Protein AF-A0A537LCT3-F1 (afdb_monomer_lite)

Foldseek 3Di:
DDDPPDDDQADDAWCLVLLCVVVVHDLVRVQVLVVHHSVVVVCCNGRVDPDDPSNLCSSCVVSVHHSVCRGHNRPPPPVCVVVVVCVVVVPPPD

Structure (mmCIF, N/CA/C/O backbone):
data_AF-A0A537LCT3-F1
#
_entry.id   AF-A0A537LCT3-F1
#
loop_
_atom_site.group_PDB
_atom_site.id
_atom_site.type_symbol
_atom_site.label_atom_id
_atom_site.label_alt_id
_atom_site.label_comp_id
_atom_site.label_asym_id
_atom_site.label_entity_id
_atom_site.label_seq_id
_atom_site.pdbx_PDB_ins_code
_atom_site.Cartn_x
_atom_site.Cartn_y
_atom_site.Cartn_z
_atom_site.occupancy
_atom_site.B_iso_or_equiv
_atom_site.auth_seq_id
_atom_site.auth_comp_id
_atom_site.auth_asym_id
_atom_site.auth_atom_id
_atom_site.pdbx_PDB_model_num
ATOM 1 N N . MET A 1 1 ? 19.972 22.081 15.385 1.00 51.69 1 MET A N 1
ATOM 2 C CA . MET A 1 1 ? 18.676 21.468 15.007 1.00 51.69 1 MET A CA 1
ATOM 3 C C . MET A 1 1 ? 18.808 20.883 13.608 1.00 51.69 1 MET A C 1
ATOM 5 O O . MET A 1 1 ? 19.120 21.632 12.693 1.00 51.69 1 MET A O 1
ATOM 9 N N . SER A 1 2 ? 18.648 19.567 13.433 1.00 63.09 2 SER A N 1
ATOM 10 C CA . SER A 1 2 ? 18.773 18.938 12.109 1.00 63.09 2 SER A CA 1
ATOM 11 C C . SER A 1 2 ? 17.513 19.204 11.277 1.00 63.09 2 SER A C 1
ATOM 13 O O . SER A 1 2 ? 16.394 18.958 11.733 1.00 63.09 2 SER A O 1
ATOM 15 N N . LYS A 1 3 ? 17.678 19.760 10.073 1.00 65.94 3 LYS A N 1
ATOM 16 C CA . LYS A 1 3 ? 16.574 20.083 9.161 1.00 65.94 3 LYS A CA 1
ATOM 17 C C . LYS A 1 3 ? 15.994 18.771 8.634 1.00 65.94 3 LYS A C 1
ATOM 19 O O . LYS A 1 3 ? 16.628 18.099 7.829 1.00 65.94 3 LYS A O 1
ATOM 24 N N . ARG A 1 4 ? 14.789 18.398 9.082 1.00 70.06 4 ARG A N 1
ATOM 25 C CA . ARG A 1 4 ? 14.046 17.254 8.524 1.00 70.06 4 ARG A CA 1
ATOM 26 C C . ARG A 1 4 ? 13.914 17.460 7.012 1.00 70.06 4 ARG A C 1
ATOM 28 O O . ARG A 1 4 ? 13.199 18.366 6.579 1.00 70.06 4 ARG A O 1
ATOM 35 N N . ILE A 1 5 ? 14.599 16.636 6.220 1.00 69.81 5 ILE A N 1
ATOM 36 C CA . ILE A 1 5 ? 14.390 16.583 4.773 1.00 69.81 5 ILE A CA 1
ATOM 37 C C . ILE A 1 5 ? 12.966 16.064 4.580 1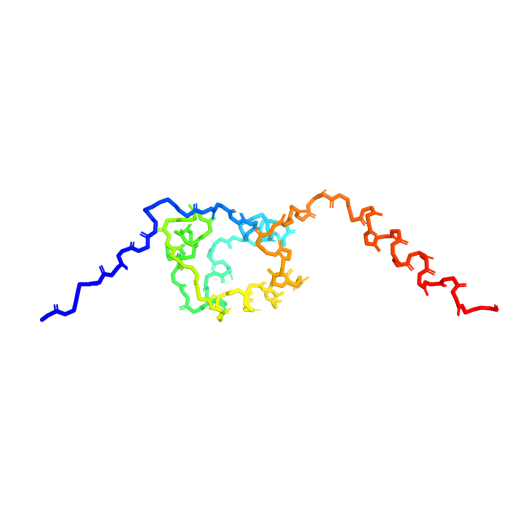.00 69.81 5 ILE A C 1
ATOM 39 O O . ILE A 1 5 ? 12.663 14.907 4.868 1.00 69.81 5 ILE A O 1
ATOM 43 N N . ARG A 1 6 ? 12.052 16.955 4.185 1.00 63.53 6 ARG A N 1
ATOM 44 C CA . ARG A 1 6 ? 10.687 16.559 3.845 1.00 63.53 6 ARG A CA 1
ATOM 45 C C . ARG A 1 6 ? 10.773 15.782 2.537 1.00 63.53 6 ARG A C 1
ATOM 47 O O . ARG A 1 6 ? 11.247 16.323 1.542 1.00 63.53 6 ARG A O 1
ATOM 54 N N . GLY A 1 7 ? 10.338 14.523 2.555 1.00 65.19 7 GLY A N 1
ATOM 55 C CA . GLY A 1 7 ? 10.160 13.751 1.330 1.00 65.19 7 GLY A CA 1
ATOM 56 C C . GLY A 1 7 ? 9.201 14.460 0.360 1.00 65.19 7 GLY A C 1
ATOM 57 O O . GLY A 1 7 ? 8.495 15.392 0.764 1.00 65.19 7 GLY A O 1
ATOM 58 N N . PRO A 1 8 ? 9.164 14.041 -0.914 1.00 67.44 8 PRO A N 1
ATOM 59 C CA . PRO A 1 8 ? 8.298 14.649 -1.918 1.00 67.44 8 PRO A CA 1
ATOM 60 C C . PRO A 1 8 ? 6.842 14.725 -1.434 1.00 67.44 8 PRO A C 1
ATOM 62 O O . PRO A 1 8 ? 6.300 13.762 -0.888 1.00 67.44 8 PRO A O 1
ATOM 65 N N . GLN A 1 9 ? 6.218 15.893 -1.627 1.00 67.38 9 GLN A N 1
ATOM 66 C CA . GLN A 1 9 ? 4.823 16.148 -1.233 1.00 67.38 9 GLN A CA 1
ATOM 67 C C . GLN A 1 9 ? 3.847 15.240 -1.996 1.00 67.38 9 GLN A C 1
ATOM 69 O O . GLN A 1 9 ? 2.848 14.794 -1.437 1.00 67.38 9 GLN A O 1
ATOM 74 N N . ALA A 1 10 ? 4.173 14.922 -3.254 1.00 77.19 10 ALA A N 1
ATOM 75 C CA . ALA A 1 10 ? 3.436 13.988 -4.093 1.00 77.19 10 ALA A CA 1
ATOM 76 C C . ALA A 1 10 ? 4.180 12.646 -4.167 1.00 77.19 10 ALA A C 1
ATOM 78 O O . ALA A 1 10 ? 5.294 12.569 -4.689 1.00 77.19 10 ALA A O 1
ATOM 79 N N . ARG A 1 11 ? 3.565 11.583 -3.643 1.00 87.50 11 ARG A N 1
ATOM 80 C CA . ARG A 1 11 ? 4.068 10.209 -3.781 1.00 87.50 11 ARG A CA 1
ATOM 81 C C . ARG A 1 11 ? 3.503 9.588 -5.052 1.00 87.50 11 ARG A C 1
ATOM 83 O O . ARG A 1 11 ? 2.375 9.886 -5.441 1.00 87.50 11 ARG A O 1
ATOM 90 N N . ARG A 1 12 ? 4.276 8.705 -5.687 1.00 90.38 12 ARG A N 1
ATOM 91 C CA . ARG A 1 12 ? 3.765 7.901 -6.802 1.00 90.38 12 ARG A CA 1
ATOM 92 C C . ARG A 1 12 ? 2.651 6.989 -6.295 1.00 90.38 12 ARG A C 1
ATOM 94 O O . ARG A 1 12 ? 2.751 6.431 -5.203 1.00 90.38 12 ARG A O 1
ATOM 101 N N . ARG A 1 13 ? 1.594 6.862 -7.093 1.00 92.44 13 ARG A N 1
ATOM 102 C CA . ARG A 1 13 ? 0.523 5.898 -6.844 1.00 92.44 13 ARG A CA 1
ATOM 103 C C . ARG A 1 13 ? 1.073 4.477 -6.992 1.00 92.44 13 ARG A C 1
ATOM 105 O O . ARG A 1 13 ? 1.894 4.233 -7.871 1.00 92.44 13 ARG A O 1
ATOM 112 N N . THR A 1 14 ? 0.612 3.585 -6.123 1.00 96.06 14 THR A N 1
ATOM 113 C CA . THR A 1 14 ? 0.868 2.138 -6.163 1.00 96.06 14 THR A CA 1
ATOM 114 C C . THR A 1 14 ? -0.403 1.399 -6.592 1.00 96.06 14 THR A C 1
ATOM 116 O O . THR A 1 14 ? -1.424 2.038 -6.856 1.00 96.06 14 THR A O 1
ATOM 119 N N . PHE A 1 15 ? -0.355 0.066 -6.627 1.00 97.56 15 PHE A N 1
ATOM 120 C CA . PHE A 1 15 ? -1.495 -0.797 -6.953 1.00 97.56 15 PHE A CA 1
ATOM 121 C C . PHE A 1 15 ? -2.148 -1.444 -5.720 1.00 97.56 15 PHE A C 1
ATOM 123 O O . PHE A 1 15 ? -2.962 -2.358 -5.837 1.00 97.56 15 PHE A O 1
ATOM 130 N N . MET A 1 16 ? -1.804 -0.987 -4.512 1.00 97.88 16 MET A N 1
ATOM 131 C CA . MET A 1 16 ? -2.277 -1.584 -3.255 1.00 97.88 16 MET A CA 1
ATOM 132 C C . MET A 1 16 ? -3.813 -1.621 -3.156 1.00 97.88 16 MET A C 1
ATOM 134 O O . MET A 1 16 ? -4.389 -2.626 -2.742 1.00 97.88 16 MET A O 1
ATOM 138 N N . LYS A 1 17 ? -4.482 -0.551 -3.601 1.00 98.38 17 LYS A N 1
ATOM 139 C CA . LYS A 1 17 ? -5.948 -0.450 -3.627 1.00 98.38 17 LYS A CA 1
ATOM 140 C C . LYS A 1 17 ? -6.570 -1.431 -4.613 1.00 98.38 17 LYS A C 1
ATOM 142 O O . LYS A 1 17 ? -7.624 -2.009 -4.353 1.00 98.38 17 LYS A O 1
ATOM 147 N N . GLU A 1 18 ? -5.950 -1.567 -5.774 1.00 98.31 18 GLU A N 1
ATOM 148 C CA . GLU A 1 18 ? -6.371 -2.436 -6.859 1.00 98.31 18 GLU A CA 1
ATOM 149 C C . GLU A 1 18 ? -6.269 -3.891 -6.418 1.00 98.31 18 GLU A C 1
ATOM 151 O O . GLU A 1 18 ? -7.231 -4.632 -6.598 1.00 98.31 18 GLU A O 1
ATOM 156 N N . TRP A 1 19 ? -5.174 -4.272 -5.755 1.00 98.06 19 TRP A N 1
ATOM 157 C CA . TRP A 1 19 ? -4.997 -5.605 -5.177 1.00 98.06 19 TRP A CA 1
ATOM 158 C C . TRP A 1 19 ? -6.036 -5.923 -4.102 1.00 98.06 19 TRP A C 1
ATOM 160 O O . TRP A 1 19 ? -6.653 -6.988 -4.154 1.00 98.06 19 TRP A O 1
ATOM 170 N N . ARG A 1 20 ? -6.326 -4.984 -3.190 1.00 98.44 20 ARG A N 1
ATOM 171 C CA . ARG A 1 20 ? -7.406 -5.158 -2.205 1.00 98.44 20 ARG A CA 1
ATOM 172 C C . ARG A 1 20 ? -8.754 -5.422 -2.873 1.00 98.44 20 ARG A C 1
ATOM 174 O O . ARG A 1 20 ? -9.463 -6.362 -2.518 1.00 98.44 20 ARG A O 1
ATOM 181 N N . LYS A 1 21 ? -9.102 -4.599 -3.865 1.00 98.25 21 LYS A N 1
ATOM 182 C CA . LYS A 1 21 ? -10.356 -4.731 -4.618 1.00 98.25 21 LYS A CA 1
ATOM 183 C C . LYS A 1 21 ? -10.413 -6.018 -5.432 1.00 98.25 21 LYS A C 1
ATOM 185 O O . LYS A 1 21 ? -11.466 -6.638 -5.493 1.00 98.25 21 LYS A O 1
ATOM 190 N N . HIS A 1 22 ? -9.300 -6.429 -6.031 1.00 97.12 22 HIS A N 1
ATOM 191 C CA . HIS A 1 22 ? -9.196 -7.691 -6.756 1.00 97.12 22 HIS A CA 1
ATOM 192 C C . HIS A 1 22 ? -9.434 -8.896 -5.836 1.00 97.12 22 HIS A C 1
ATOM 194 O O . HIS A 1 22 ? -10.023 -9.887 -6.253 1.00 97.12 22 HIS A O 1
ATOM 200 N N . ARG A 1 23 ? -9.059 -8.785 -4.556 1.00 96.12 23 ARG A N 1
ATOM 201 C CA . ARG A 1 23 ? -9.402 -9.764 -3.515 1.00 96.12 23 ARG A CA 1
ATOM 202 C C . ARG A 1 23 ? -10.825 -9.655 -2.971 1.00 96.12 23 ARG A C 1
ATOM 204 O O . ARG A 1 23 ? -11.173 -10.426 -2.085 1.00 96.12 23 ARG A O 1
ATOM 211 N N . GLY A 1 24 ? -11.633 -8.730 -3.484 1.00 97.31 24 GLY A N 1
ATOM 212 C CA . GLY A 1 24 ? -13.011 -8.526 -3.044 1.00 97.31 24 GLY A CA 1
ATOM 213 C C . GLY A 1 24 ? -13.136 -7.925 -1.644 1.00 97.31 24 GLY A C 1
ATOM 214 O O . GLY A 1 24 ? -14.201 -8.034 -1.056 1.00 97.31 24 GLY A O 1
ATOM 215 N N . MET A 1 25 ? -12.076 -7.306 -1.109 1.00 98.25 25 MET A N 1
ATOM 216 C CA . MET A 1 25 ? -12.052 -6.827 0.276 1.00 98.25 25 MET A CA 1
ATOM 217 C C . MET A 1 25 ? -12.478 -5.358 0.383 1.00 98.25 25 MET A C 1
ATOM 219 O O . MET A 1 25 ? -11.991 -4.489 -0.359 1.00 98.25 25 MET A O 1
ATOM 223 N N . THR A 1 26 ? -13.327 -5.043 1.357 1.00 98.62 26 THR A N 1
ATOM 224 C CA . THR A 1 26 ? -13.616 -3.661 1.767 1.00 98.62 26 THR A CA 1
ATOM 225 C C . THR A 1 26 ? -12.451 -3.074 2.580 1.00 98.62 26 THR A C 1
ATOM 227 O O . THR A 1 26 ? -11.473 -3.759 2.888 1.00 98.62 26 THR A O 1
ATOM 230 N N . LEU A 1 27 ? -12.496 -1.771 2.885 1.00 98.56 27 LEU A N 1
ATOM 231 C CA . LEU A 1 27 ? -11.514 -1.175 3.802 1.00 98.56 27 LEU A CA 1
ATOM 232 C C . LEU A 1 27 ? -11.716 -1.688 5.232 1.00 98.56 27 LEU A C 1
ATOM 234 O O . LEU A 1 27 ? -10.724 -2.009 5.878 1.00 98.56 27 LEU A O 1
ATOM 238 N N . GLU A 1 28 ? -12.968 -1.818 5.676 1.00 98.50 28 GLU A N 1
ATOM 239 C CA . GLU A 1 28 ? -13.358 -2.375 6.979 1.00 98.50 28 GLU A CA 1
ATOM 240 C C . GLU A 1 28 ? -12.785 -3.783 7.202 1.00 98.50 28 GLU A C 1
ATOM 242 O O . GLU A 1 28 ? -12.259 -4.083 8.268 1.00 98.50 28 GLU A O 1
ATOM 247 N N . GLU A 1 29 ? -12.791 -4.633 6.172 1.00 98.44 29 GLU A N 1
ATOM 248 C CA . GLU A 1 29 ? -12.252 -5.997 6.254 1.00 98.44 29 GLU A CA 1
ATOM 249 C C . GLU A 1 29 ? -10.719 -6.056 6.198 1.00 98.44 29 GLU A C 1
ATOM 251 O O . GLU A 1 29 ? -10.097 -6.965 6.761 1.00 98.44 29 GLU A O 1
ATOM 256 N N . ALA A 1 30 ? -10.095 -5.132 5.462 1.00 98.38 30 ALA A N 1
ATOM 257 C CA . ALA A 1 30 ? -8.655 -5.140 5.234 1.00 98.38 30 ALA A CA 1
ATOM 258 C C . ALA A 1 30 ? -7.887 -4.434 6.356 1.00 98.38 30 ALA A C 1
ATOM 260 O O . ALA A 1 30 ? -6.869 -4.951 6.808 1.00 98.38 30 ALA A O 1
ATOM 261 N N . ALA A 1 31 ? -8.358 -3.277 6.824 1.00 98.56 31 ALA A N 1
ATOM 262 C CA . ALA A 1 31 ? -7.621 -2.421 7.752 1.00 98.56 31 ALA A CA 1
ATOM 263 C C . ALA A 1 31 ? -7.226 -3.108 9.078 1.00 98.56 31 ALA A C 1
ATOM 265 O O . ALA A 1 31 ? -6.062 -2.966 9.467 1.00 98.56 31 ALA A O 1
ATOM 266 N N . PRO A 1 32 ? -8.080 -3.938 9.717 1.00 98.38 32 PRO A N 1
ATOM 267 C CA . PRO A 1 32 ? -7.695 -4.687 10.914 1.00 98.38 32 PRO A CA 1
ATOM 268 C C . PRO A 1 32 ? -6.528 -5.649 10.675 1.00 98.38 32 PRO A C 1
ATOM 270 O O . PRO A 1 32 ? -5.706 -5.844 11.563 1.00 98.38 32 PRO A O 1
ATOM 273 N N . ARG A 1 33 ? -6.402 -6.207 9.463 1.00 98.06 33 ARG A N 1
ATOM 274 C CA . ARG A 1 33 ? -5.288 -7.098 9.098 1.00 98.06 33 ARG A CA 1
ATOM 275 C C . ARG A 1 33 ? -3.959 -6.355 8.970 1.00 98.06 33 ARG A C 1
ATOM 277 O O . ARG A 1 33 ? -2.921 -6.994 9.043 1.00 98.06 33 ARG A O 1
ATOM 284 N N . PHE A 1 34 ? -4.006 -5.037 8.770 1.00 97.94 34 PHE A N 1
ATOM 285 C CA . PHE A 1 34 ? -2.845 -4.145 8.785 1.00 97.94 34 PHE A CA 1
ATOM 286 C C . PHE A 1 34 ? -2.585 -3.513 10.157 1.00 97.94 34 PHE A C 1
ATOM 288 O O . PHE A 1 34 ? -1.662 -2.712 10.265 1.00 97.94 34 PHE A O 1
ATOM 295 N N . GLU A 1 35 ? -3.406 -3.808 11.173 1.00 97.31 35 GLU A N 1
ATOM 296 C CA . GLU A 1 35 ? -3.390 -3.115 12.471 1.00 97.31 35 GLU A CA 1
ATOM 297 C C . GLU A 1 35 ? -3.579 -1.590 12.328 1.00 97.31 35 GLU A C 1
ATOM 299 O O . GLU A 1 35 ? -2.977 -0.773 13.026 1.00 97.31 35 GLU A O 1
ATOM 304 N N . MET A 1 36 ? -4.428 -1.181 11.379 1.00 97.69 36 MET A N 1
ATOM 305 C CA . MET A 1 36 ? -4.685 0.220 11.043 1.00 97.69 36 MET A CA 1
ATOM 306 C C . MET A 1 36 ? -6.182 0.530 11.038 1.00 97.69 36 MET A C 1
ATOM 308 O O . MET A 1 36 ? -7.024 -0.343 10.852 1.00 97.69 36 MET A O 1
ATOM 312 N N . SER A 1 37 ? -6.525 1.813 11.158 1.00 98.56 37 SER A N 1
ATOM 313 C CA . SER A 1 37 ? -7.869 2.291 10.808 1.00 98.56 37 SER A CA 1
ATOM 314 C C . SER A 1 37 ? -8.089 2.310 9.290 1.00 98.56 37 SER A C 1
ATOM 316 O O . SER A 1 37 ? -7.150 2.501 8.509 1.00 98.56 37 SER A O 1
ATOM 318 N N . GLU A 1 38 ? -9.349 2.233 8.857 1.00 98.56 38 GLU A N 1
ATOM 319 C CA . GLU A 1 38 ? -9.729 2.383 7.443 1.00 98.56 38 GLU A CA 1
ATOM 320 C C . GLU A 1 38 ? -9.209 3.688 6.827 1.00 98.56 38 GLU A C 1
ATOM 322 O O . GLU A 1 38 ? -8.740 3.719 5.688 1.00 98.56 38 GLU A O 1
ATOM 327 N N . ALA A 1 39 ? -9.241 4.779 7.598 1.00 98.38 39 ALA A N 1
ATOM 328 C CA . ALA A 1 39 ? -8.754 6.082 7.165 1.00 98.38 39 ALA A CA 1
ATOM 329 C C . ALA A 1 39 ? -7.229 6.102 6.965 1.00 98.38 39 ALA A C 1
ATOM 331 O O . ALA A 1 39 ? -6.733 6.791 6.067 1.00 98.38 39 ALA A O 1
ATOM 332 N N . GLN A 1 40 ? -6.468 5.374 7.789 1.00 98.12 40 GLN A N 1
ATOM 333 C CA . GLN A 1 40 ? -5.023 5.212 7.601 1.00 98.12 40 GLN A CA 1
ATOM 334 C C . GLN A 1 40 ? -4.731 4.406 6.337 1.00 98.12 40 GLN A C 1
ATOM 336 O O . GLN A 1 40 ? -4.012 4.908 5.469 1.00 98.12 40 GLN A O 1
ATOM 341 N N . LEU A 1 41 ? -5.346 3.228 6.193 1.00 98.44 41 LEU A N 1
ATOM 342 C CA . LEU A 1 41 ? -5.155 2.374 5.020 1.00 98.44 41 LEU A CA 1
ATOM 343 C C . LEU A 1 41 ? -5.555 3.105 3.728 1.00 98.44 41 LEU A C 1
ATOM 345 O O . LEU A 1 41 ? -4.781 3.157 2.777 1.00 98.44 41 LEU A O 1
ATOM 349 N N . SER A 1 42 ? -6.700 3.792 3.723 1.00 98.25 42 SER A N 1
ATOM 350 C CA . SER A 1 42 ? -7.156 4.601 2.587 1.00 98.25 42 SER A CA 1
ATOM 351 C C . SER A 1 42 ? -6.157 5.700 2.207 1.00 98.25 42 SER A C 1
ATOM 353 O O . SER A 1 42 ? -5.892 5.932 1.025 1.00 98.25 42 SER A O 1
ATOM 355 N N . ARG A 1 43 ? -5.544 6.391 3.177 1.00 97.19 43 ARG A N 1
ATOM 356 C CA . ARG A 1 43 ? -4.517 7.399 2.864 1.00 97.19 43 ARG A CA 1
ATOM 357 C C . ARG A 1 43 ? -3.275 6.779 2.232 1.00 97.19 43 ARG A C 1
ATOM 359 O O . ARG A 1 43 ? -2.727 7.393 1.317 1.00 97.19 43 ARG A O 1
ATOM 366 N N . ILE A 1 44 ? -2.844 5.608 2.693 1.00 96.81 44 ILE A N 1
ATOM 367 C CA . ILE A 1 44 ? -1.711 4.880 2.107 1.00 96.81 44 ILE A CA 1
ATOM 368 C C . ILE A 1 44 ? -2.051 4.456 0.671 1.00 96.81 44 ILE A C 1
ATOM 370 O O . ILE A 1 44 ? -1.325 4.799 -0.259 1.00 96.81 44 ILE A O 1
ATOM 374 N N . GLU A 1 45 ? -3.211 3.831 0.471 1.00 97.75 45 GLU A N 1
ATOM 375 C CA . GLU A 1 45 ? -3.705 3.369 -0.833 1.00 97.75 45 GLU A CA 1
ATOM 376 C C . GLU A 1 45 ? -3.841 4.474 -1.885 1.00 97.75 45 GLU A C 1
ATOM 378 O O . GLU A 1 45 ? -3.685 4.231 -3.078 1.00 97.75 45 GLU A O 1
ATOM 383 N N . ASN A 1 46 ? -4.137 5.702 -1.456 1.00 96.00 46 ASN A N 1
ATOM 384 C CA . ASN A 1 46 ? -4.251 6.858 -2.344 1.00 96.00 46 ASN A CA 1
ATOM 385 C C . ASN A 1 46 ? -2.982 7.737 -2.335 1.00 96.00 46 ASN A C 1
ATOM 387 O O . ASN A 1 46 ? -3.056 8.911 -2.694 1.00 96.00 46 ASN A O 1
ATOM 391 N N . ALA A 1 47 ? -1.832 7.201 -1.899 1.00 94.00 47 ALA A N 1
ATOM 392 C CA . ALA A 1 47 ? -0.522 7.868 -1.872 1.00 94.00 47 ALA A CA 1
ATOM 393 C C . ALA A 1 47 ? -0.454 9.167 -1.027 1.00 94.00 47 ALA A C 1
ATOM 395 O O . ALA A 1 47 ? 0.505 9.943 -1.102 1.00 94.00 47 ALA A O 1
ATOM 396 N N . LYS A 1 48 ? -1.447 9.394 -0.158 1.00 93.88 48 LYS A N 1
ATOM 397 C CA . LYS A 1 48 ? -1.533 10.542 0.764 1.00 93.88 48 LYS A CA 1
ATOM 398 C C . LYS A 1 48 ? -0.702 10.336 2.031 1.00 93.88 48 LYS A C 1
ATOM 400 O O . LYS A 1 48 ? -0.431 11.284 2.763 1.00 93.88 48 LYS A O 1
ATOM 405 N N . SER A 1 49 ? -0.297 9.106 2.326 1.00 93.44 49 SER A N 1
ATOM 406 C CA . SER A 1 49 ? 0.597 8.768 3.436 1.00 93.44 49 SER A CA 1
ATOM 407 C C . SER A 1 49 ? 1.647 7.758 2.972 1.00 93.44 49 SER A C 1
ATOM 409 O O 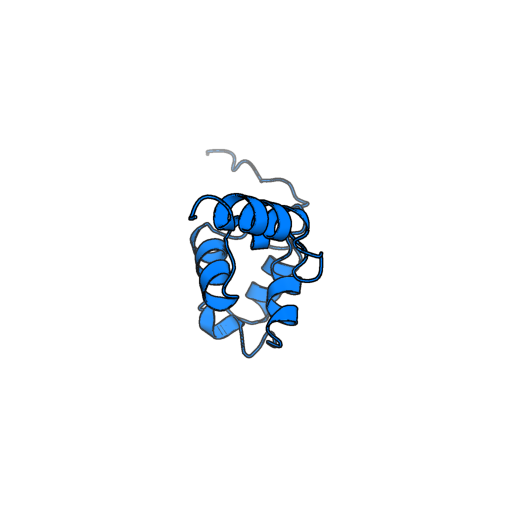. SER A 1 49 ? 1.384 7.016 2.027 1.00 93.44 49 SER A O 1
ATOM 411 N N . PRO A 1 50 ? 2.860 7.782 3.550 1.00 93.25 50 PRO A N 1
ATOM 412 C CA . PRO A 1 50 ? 3.893 6.822 3.187 1.00 93.25 50 PRO A CA 1
ATOM 413 C C . PRO A 1 50 ? 3.505 5.424 3.677 1.00 93.25 50 PRO A C 1
ATOM 415 O O . PRO A 1 50 ? 2.858 5.296 4.715 1.00 93.25 50 PRO A O 1
ATOM 418 N N . TYR A 1 51 ? 3.937 4.401 2.948 1.00 95.06 51 TYR A N 1
ATOM 419 C CA . TYR A 1 51 ? 3.990 3.030 3.448 1.00 95.06 51 TYR A CA 1
ATOM 420 C C . TYR A 1 51 ? 5.350 2.774 4.112 1.00 95.06 51 TYR A C 1
ATOM 422 O O . TYR A 1 51 ? 6.340 3.445 3.804 1.00 95.06 51 TYR A O 1
ATOM 430 N N . THR A 1 52 ? 5.394 1.794 5.008 1.00 95.62 52 THR A N 1
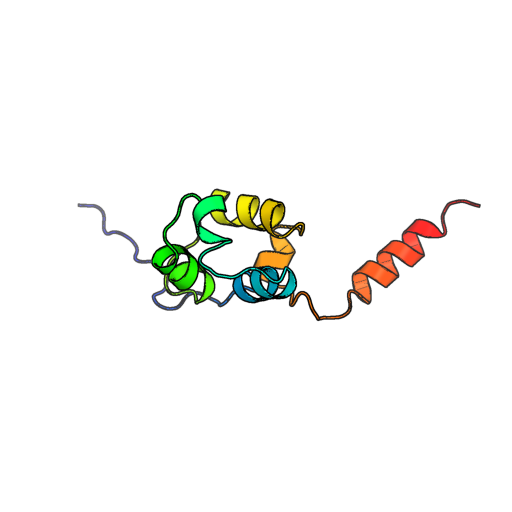ATOM 431 C CA . THR A 1 52 ? 6.639 1.192 5.509 1.00 95.62 52 THR A CA 1
ATOM 432 C C . THR A 1 52 ? 6.955 -0.087 4.734 1.00 95.62 52 THR A C 1
ATOM 434 O O . THR A 1 52 ? 6.141 -0.538 3.927 1.00 95.62 52 THR A O 1
ATOM 437 N N . GLN A 1 53 ? 8.124 -0.681 4.982 1.00 97.19 53 GLN A N 1
ATOM 438 C CA . GLN A 1 53 ? 8.433 -2.020 4.480 1.00 97.19 53 GLN A CA 1
ATOM 439 C C . GLN A 1 53 ? 7.403 -3.042 4.985 1.00 97.19 53 GLN A C 1
ATOM 441 O O . GLN A 1 53 ? 6.773 -3.702 4.164 1.00 97.19 53 GLN A O 1
ATOM 446 N N . ASP A 1 54 ? 7.118 -3.053 6.291 1.00 97.88 54 ASP A N 1
ATOM 447 C CA . ASP A 1 54 ? 6.114 -3.939 6.898 1.00 97.88 54 ASP A CA 1
ATOM 448 C C . ASP A 1 54 ? 4.736 -3.786 6.247 1.00 97.88 54 ASP A C 1
ATOM 450 O O . ASP A 1 54 ? 4.053 -4.769 5.985 1.00 97.88 54 ASP A O 1
ATOM 454 N N . THR A 1 55 ? 4.339 -2.553 5.902 1.00 97.75 55 THR A N 1
ATOM 455 C CA . THR A 1 55 ? 3.071 -2.308 5.194 1.00 97.75 55 THR A CA 1
ATOM 456 C C . THR A 1 55 ? 3.040 -3.039 3.847 1.00 97.75 55 THR A C 1
ATOM 458 O O . THR A 1 55 ? 2.009 -3.585 3.461 1.00 97.75 55 THR A O 1
ATOM 461 N N . LEU A 1 56 ? 4.149 -3.039 3.103 1.00 98.00 56 LEU A N 1
ATOM 462 C CA . LEU A 1 56 ? 4.224 -3.697 1.799 1.00 98.00 56 LEU A CA 1
ATOM 463 C C . LEU A 1 56 ? 4.272 -5.220 1.919 1.00 98.00 56 LEU A C 1
ATOM 465 O O . LEU A 1 56 ? 3.594 -5.906 1.157 1.00 98.00 56 LEU A O 1
ATOM 469 N N . GLU A 1 57 ? 5.054 -5.742 2.859 1.00 98.19 57 GLU A N 1
ATOM 470 C CA . GLU A 1 57 ? 5.174 -7.185 3.089 1.00 98.19 57 GLU A CA 1
ATOM 471 C C . GLU A 1 57 ? 3.853 -7.772 3.591 1.00 98.19 57 GLU A C 1
ATOM 473 O O . GLU A 1 57 ? 3.381 -8.792 3.088 1.00 98.19 57 GLU A O 1
ATOM 478 N N . LEU A 1 58 ? 3.178 -7.066 4.495 1.00 98.19 58 LEU A N 1
ATOM 479 C CA . LEU A 1 58 ? 1.863 -7.457 4.978 1.00 98.19 58 LEU A CA 1
ATOM 480 C C . LEU A 1 58 ? 0.806 -7.380 3.868 1.00 98.19 58 LEU A C 1
ATOM 482 O O . LEU A 1 58 ? -0.025 -8.279 3.750 1.00 98.19 58 LEU A O 1
ATOM 486 N N . ALA A 1 59 ? 0.874 -6.376 2.985 1.00 98.06 59 ALA A N 1
ATOM 487 C CA . ALA A 1 59 ? 0.011 -6.314 1.805 1.00 98.06 59 ALA A CA 1
ATOM 488 C C . ALA A 1 59 ? 0.238 -7.493 0.852 1.00 98.06 59 ALA A C 1
ATOM 490 O O . ALA A 1 59 ? -0.733 -8.056 0.348 1.00 98.06 59 ALA A O 1
ATOM 491 N N . ALA A 1 60 ? 1.491 -7.892 0.629 1.00 96.94 60 ALA A N 1
ATOM 492 C CA . ALA A 1 60 ? 1.830 -9.060 -0.178 1.00 96.94 60 ALA A CA 1
ATOM 493 C C . ALA A 1 60 ? 1.193 -10.340 0.398 1.00 96.94 60 ALA A C 1
ATOM 495 O O . ALA A 1 60 ? 0.538 -11.089 -0.329 1.00 96.94 60 ALA A O 1
ATOM 496 N N . VAL A 1 61 ? 1.271 -10.535 1.719 1.00 97.62 61 VAL A N 1
ATOM 497 C CA . VAL A 1 61 ? 0.639 -11.671 2.412 1.00 97.62 61 VAL A CA 1
ATOM 498 C C . VAL A 1 61 ? -0.891 -11.608 2.337 1.00 97.62 61 VAL A C 1
ATOM 500 O O . VAL A 1 61 ? -1.524 -12.555 1.867 1.00 97.62 61 VAL A O 1
ATOM 503 N N . ILE A 1 62 ? -1.506 -10.496 2.757 1.00 97.81 62 ILE A N 1
ATOM 504 C CA . ILE A 1 62 ? -2.972 -10.343 2.817 1.00 97.81 62 ILE A CA 1
ATOM 505 C C . ILE A 1 62 ? -3.588 -10.473 1.425 1.00 97.81 62 ILE A C 1
ATOM 507 O O . ILE A 1 62 ? -4.600 -11.159 1.249 1.00 97.81 62 ILE A O 1
ATOM 511 N N . TYR A 1 63 ? -2.973 -9.841 0.425 1.00 97.19 63 TYR A N 1
ATOM 512 C CA . TYR A 1 63 ? -3.458 -9.860 -0.949 1.00 97.19 63 TYR A CA 1
ATOM 513 C C . TYR A 1 63 ? -2.914 -11.041 -1.760 1.00 97.19 63 TYR A C 1
ATOM 515 O O . TYR A 1 63 ? -3.238 -11.152 -2.941 1.00 97.19 63 TYR A O 1
ATOM 523 N N . LYS A 1 64 ? -2.164 -11.961 -1.139 1.00 95.06 64 LYS A N 1
ATOM 524 C CA . LYS A 1 64 ? -1.513 -13.139 -1.744 1.00 95.06 64 LYS A CA 1
ATOM 525 C C . LYS A 1 64 ? -0.894 -12.832 -3.116 1.00 95.06 64 LYS A C 1
ATOM 527 O O . LYS A 1 64 ? -1.315 -13.362 -4.141 1.00 95.06 64 LYS A O 1
ATOM 532 N N . THR A 1 65 ? 0.045 -11.900 -3.106 1.00 94.75 65 THR A N 1
ATOM 533 C CA . THR A 1 65 ? 0.853 -11.443 -4.243 1.00 94.75 65 THR A CA 1
ATOM 534 C C . THR A 1 65 ? 2.275 -11.173 -3.740 1.00 94.75 65 THR A C 1
ATOM 536 O O . THR A 1 65 ? 2.538 -11.313 -2.551 1.00 94.75 65 THR A O 1
ATOM 539 N N . ASP A 1 66 ? 3.205 -10.770 -4.600 1.00 94.75 66 ASP A N 1
ATOM 540 C CA . ASP A 1 66 ? 4.513 -10.262 -4.181 1.00 94.75 66 ASP A CA 1
ATOM 541 C C . ASP A 1 66 ? 4.512 -8.734 -3.945 1.00 94.75 66 ASP A C 1
ATOM 543 O O . ASP A 1 66 ? 3.673 -7.996 -4.472 1.00 94.75 66 ASP A O 1
ATOM 547 N N . VAL A 1 67 ? 5.488 -8.251 -3.165 1.00 96.75 67 VAL A N 1
ATOM 548 C CA . VAL A 1 67 ? 5.681 -6.821 -2.837 1.00 96.75 67 VAL A CA 1
ATOM 549 C C . VAL A 1 67 ? 5.828 -5.955 -4.089 1.00 96.75 67 VAL A C 1
ATOM 551 O O . VAL A 1 67 ? 5.333 -4.827 -4.144 1.00 96.75 67 VAL A O 1
ATOM 554 N N . ALA A 1 68 ? 6.509 -6.477 -5.101 1.00 95.12 68 ALA A N 1
ATOM 555 C CA . ALA A 1 68 ? 6.779 -5.771 -6.338 1.00 95.12 68 ALA A CA 1
ATOM 556 C C . ALA A 1 68 ? 5.448 -5.494 -7.073 1.00 95.12 68 ALA A C 1
ATOM 558 O O . ALA A 1 68 ? 5.131 -4.347 -7.399 1.00 95.12 68 ALA A O 1
ATOM 559 N N . SER A 1 69 ? 4.591 -6.503 -7.200 1.00 94.62 69 SER A N 1
ATOM 560 C CA . SER A 1 69 ? 3.253 -6.367 -7.781 1.00 94.62 69 SER A CA 1
ATOM 561 C C . SER A 1 69 ? 2.361 -5.357 -7.048 1.00 94.62 69 SER A C 1
ATOM 563 O O . SER A 1 69 ? 1.659 -4.591 -7.710 1.00 94.62 69 SER A O 1
ATOM 565 N N . VAL A 1 70 ? 2.442 -5.259 -5.713 1.00 96.31 70 VAL A N 1
ATOM 566 C CA . VAL A 1 70 ? 1.732 -4.217 -4.934 1.00 96.31 70 VAL A CA 1
ATOM 567 C C . VAL A 1 70 ? 2.151 -2.805 -5.363 1.00 96.31 70 VAL A C 1
ATOM 569 O O . VAL A 1 70 ? 1.334 -1.880 -5.363 1.00 96.31 70 VAL A O 1
ATOM 572 N N . LEU A 1 71 ? 3.417 -2.617 -5.740 1.00 95.81 71 LEU A N 1
ATOM 573 C CA . LEU A 1 71 ? 3.956 -1.316 -6.125 1.00 95.81 71 LEU A CA 1
ATOM 574 C C . LEU A 1 71 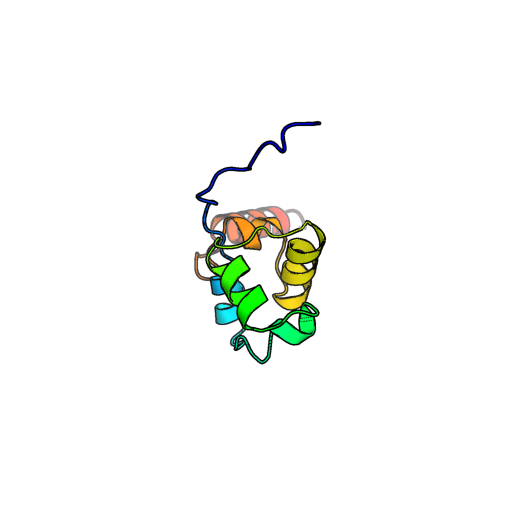? 3.647 -0.936 -7.576 1.00 95.81 71 LEU A C 1
ATOM 576 O O . LEU A 1 71 ? 3.360 0.236 -7.819 1.00 95.81 71 LEU A O 1
ATOM 580 N N . PHE A 1 72 ? 3.697 -1.878 -8.525 1.00 93.12 72 PHE A N 1
ATOM 581 C CA . PHE A 1 72 ? 3.713 -1.535 -9.957 1.00 93.12 72 PHE A CA 1
ATOM 582 C C . PHE A 1 72 ? 2.788 -2.338 -10.882 1.00 93.12 72 PHE A C 1
ATOM 584 O O . PHE A 1 72 ? 2.747 -2.017 -12.070 1.00 93.12 72 PHE A O 1
ATOM 591 N N . ARG A 1 73 ? 2.058 -3.353 -10.402 1.00 91.38 73 ARG A N 1
ATOM 592 C CA . ARG A 1 73 ? 1.258 -4.227 -11.278 1.00 91.38 73 ARG A CA 1
ATOM 593 C C . ARG A 1 73 ? -0.239 -4.107 -11.015 1.00 91.38 73 ARG A C 1
ATOM 595 O O . ARG A 1 73 ? -0.684 -4.314 -9.888 1.00 91.38 73 ARG A O 1
ATOM 602 N N . ASP A 1 74 ? -1.015 -3.848 -12.070 1.00 92.88 74 ASP A N 1
ATOM 603 C CA . ASP A 1 74 ? -2.474 -3.988 -12.018 1.00 92.88 74 ASP A CA 1
ATOM 604 C C . ASP A 1 74 ? -2.817 -5.482 -11.886 1.00 92.88 74 ASP A C 1
ATOM 606 O O . ASP A 1 74 ? -2.423 -6.260 -12.751 1.00 92.88 74 ASP A O 1
ATOM 610 N N . PRO A 1 75 ? -3.570 -5.918 -10.864 1.00 92.25 75 PRO A N 1
ATOM 611 C CA . PRO A 1 75 ? -3.962 -7.324 -10.719 1.00 92.25 75 PRO A CA 1
ATOM 612 C C . PRO A 1 75 ? -4.854 -7.852 -11.855 1.00 92.25 75 PRO A C 1
ATOM 614 O O . PRO A 1 75 ? -5.165 -9.038 -11.900 1.00 92.25 75 PRO A O 1
ATOM 617 N N . ARG A 1 76 ? -5.326 -6.978 -12.751 1.00 87.75 76 ARG A N 1
ATOM 618 C CA . ARG A 1 76 ? -6.124 -7.338 -13.930 1.00 87.75 76 ARG A CA 1
ATOM 619 C C . ARG A 1 76 ? -5.307 -7.348 -15.217 1.00 87.75 76 ARG A C 1
ATOM 621 O O . ARG A 1 76 ? -5.840 -7.757 -16.246 1.00 87.75 76 ARG A O 1
ATOM 628 N N . SER A 1 77 ? -4.065 -6.854 -15.206 1.00 83.00 77 SER A N 1
ATOM 629 C CA . SER A 1 77 ? -3.212 -6.988 -16.387 1.00 83.00 77 SER A CA 1
ATOM 630 C C . SER A 1 77 ? -2.883 -8.463 -16.560 1.00 83.00 77 SER A C 1
ATOM 632 O O . SER A 1 77 ? -2.431 -9.082 -15.600 1.00 83.00 77 SER A O 1
ATOM 634 N N . SER A 1 78 ? -3.119 -9.020 -17.753 1.00 63.94 78 SER A N 1
ATOM 635 C CA . SER A 1 78 ? -2.728 -10.399 -18.040 1.00 63.94 78 SER A CA 1
ATOM 636 C C . SER A 1 78 ? -1.248 -10.554 -17.735 1.00 63.94 78 SER A C 1
ATOM 638 O O . SER A 1 78 ? -0.434 -9.771 -18.238 1.00 63.94 78 SER A O 1
ATOM 640 N N . ASP A 1 79 ? -0.906 -11.583 -16.977 1.00 64.44 79 ASP A N 1
ATOM 641 C CA . ASP A 1 79 ? 0.463 -11.961 -16.663 1.00 64.44 79 ASP A CA 1
ATOM 642 C C . ASP A 1 79 ? 1.166 -12.529 -17.908 1.00 64.44 79 ASP A C 1
ATOM 644 O O . ASP A 1 79 ? 2.035 -13.362 -17.775 1.00 64.44 79 ASP A O 1
ATOM 648 N N . ALA A 1 80 ? 0.879 -12.066 -19.132 1.00 62.97 80 ALA A N 1
ATOM 649 C CA . ALA A 1 80 ? 1.392 -12.636 -20.380 1.00 62.97 80 ALA A CA 1
ATOM 650 C C . ALA A 1 80 ? 2.916 -12.849 -20.369 1.00 62.97 80 ALA A C 1
ATOM 652 O O . ALA A 1 80 ? 3.403 -13.806 -20.958 1.00 62.97 80 ALA A O 1
ATOM 653 N N . LEU A 1 81 ? 3.668 -11.998 -19.660 1.00 62.28 81 LEU A N 1
ATOM 654 C CA . LEU A 1 81 ? 5.097 -12.195 -19.421 1.00 62.28 81 LEU A CA 1
ATOM 655 C C . LEU A 1 81 ? 5.396 -13.332 -18.425 1.00 62.28 81 LEU A C 1
ATOM 657 O O . LEU A 1 81 ? 6.277 -14.140 -18.687 1.00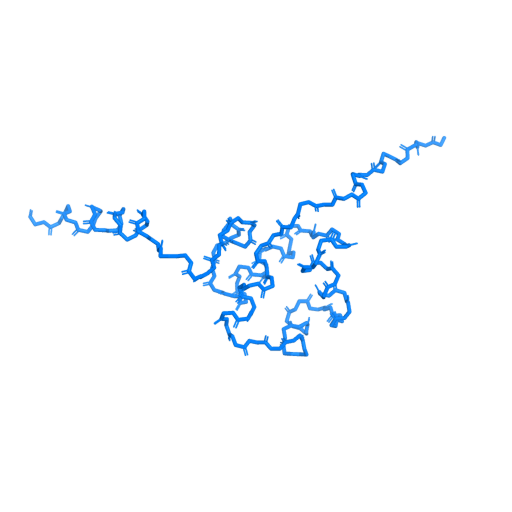 62.28 81 LEU A O 1
ATOM 661 N N . TRP A 1 82 ? 4.692 -13.409 -17.297 1.00 62.03 82 TRP A N 1
ATOM 662 C CA . TRP A 1 82 ? 4.875 -14.456 -16.287 1.00 62.03 82 TRP A CA 1
ATOM 663 C C . TRP A 1 82 ? 4.258 -15.793 -16.691 1.00 62.03 82 TRP A C 1
ATOM 665 O O . TRP A 1 82 ? 4.880 -16.819 -16.457 1.00 62.03 82 TRP A O 1
ATOM 675 N N . ASP A 1 83 ? 3.119 -15.787 -17.375 1.00 65.50 83 ASP A N 1
ATOM 676 C CA . ASP A 1 83 ? 2.530 -16.920 -18.080 1.00 65.50 83 ASP A CA 1
ATOM 677 C C . ASP A 1 83 ? 3.501 -17.439 -19.148 1.00 65.50 83 ASP A C 1
ATOM 679 O O . ASP A 1 83 ? 3.733 -18.644 -19.239 1.00 65.50 83 ASP A O 1
ATOM 683 N N . ALA A 1 84 ? 4.141 -16.545 -19.918 1.00 64.88 84 ALA A N 1
ATOM 684 C CA . ALA A 1 84 ? 5.178 -16.934 -20.875 1.00 64.88 84 ALA A CA 1
ATOM 685 C C . ALA A 1 84 ? 6.421 -17.505 -20.178 1.00 64.88 84 ALA A C 1
ATOM 687 O O . ALA A 1 84 ? 6.931 -18.541 -20.601 1.00 64.88 84 ALA A O 1
ATOM 688 N N . ILE A 1 85 ? 6.895 -16.884 -19.094 1.00 67.31 85 ILE A N 1
ATOM 689 C CA . ILE A 1 85 ? 8.031 -17.385 -18.307 1.00 67.31 85 ILE A CA 1
ATOM 690 C C . ILE A 1 85 ? 7.700 -18.754 -17.696 1.00 67.31 85 ILE A C 1
ATOM 692 O O . ILE A 1 85 ? 8.491 -19.682 -17.831 1.00 67.31 85 ILE A O 1
ATOM 696 N N . ALA A 1 86 ? 6.525 -18.925 -17.091 1.00 68.25 86 ALA A N 1
ATOM 697 C CA . ALA A 1 86 ? 6.062 -20.193 -16.534 1.00 68.25 86 ALA A CA 1
ATOM 698 C C . ALA A 1 86 ? 5.919 -21.271 -17.619 1.00 68.25 86 ALA A C 1
ATOM 700 O O . ALA A 1 86 ? 6.315 -22.414 -17.405 1.00 6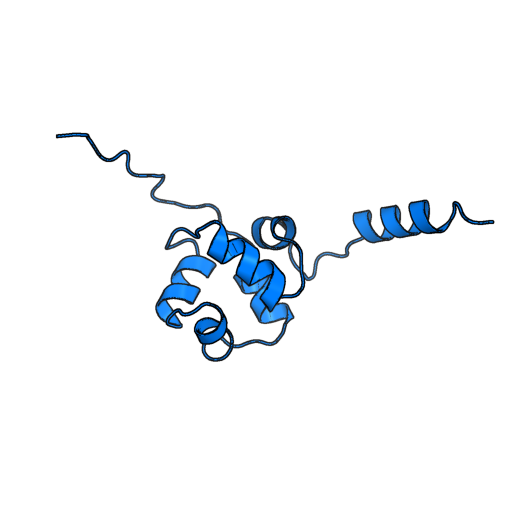8.25 86 ALA A O 1
ATOM 701 N N . GLN A 1 87 ? 5.428 -20.912 -18.809 1.00 71.50 87 GLN A N 1
ATOM 702 C CA . GLN A 1 87 ? 5.347 -21.824 -19.948 1.00 71.50 87 GLN A CA 1
ATOM 703 C C . GLN A 1 87 ? 6.731 -22.246 -20.464 1.00 71.50 87 GLN A C 1
ATOM 705 O O . GLN A 1 87 ? 6.895 -23.391 -20.882 1.00 71.50 87 GLN A O 1
ATOM 710 N N . VAL A 1 88 ? 7.723 -21.353 -20.458 1.00 72.44 88 VAL A N 1
ATOM 711 C CA . VAL A 1 88 ? 9.105 -21.681 -20.847 1.00 72.44 88 VAL A CA 1
ATOM 712 C C . VAL A 1 88 ? 9.771 -22.566 -19.790 1.00 72.44 88 VAL A C 1
ATOM 714 O O . VAL A 1 88 ? 10.359 -23.586 -20.137 1.00 72.44 88 VAL A O 1
ATOM 717 N N . LEU A 1 89 ? 9.626 -22.230 -18.506 1.00 73.38 89 LEU A N 1
ATOM 718 C CA . LEU A 1 89 ? 10.214 -22.982 -17.391 1.00 73.38 89 LEU A CA 1
ATOM 719 C C . LEU A 1 89 ? 9.530 -24.340 -17.146 1.00 73.38 89 LEU A C 1
ATOM 721 O O . LEU A 1 89 ? 10.163 -25.263 -16.645 1.00 73.38 89 LEU A O 1
ATOM 725 N N . GLY A 1 90 ? 8.258 -24.494 -17.523 1.00 64.44 90 GLY A N 1
ATOM 726 C CA . GLY A 1 90 ? 7.518 -25.758 -17.434 1.00 64.44 90 GLY A CA 1
ATOM 727 C C . GLY A 1 90 ? 7.817 -26.758 -18.559 1.00 64.44 90 GLY A C 1
ATOM 728 O O . GLY A 1 90 ? 7.374 -27.900 -18.482 1.00 64.44 90 GLY A O 1
ATOM 729 N N . LYS A 1 91 ? 8.558 -26.359 -19.602 1.00 56.97 91 LYS A N 1
ATOM 730 C CA . LYS A 1 91 ? 8.914 -27.214 -20.752 1.00 56.97 91 LYS A CA 1
ATOM 731 C C . LYS A 1 91 ? 10.299 -27.864 -20.641 1.00 56.97 91 LYS A C 1
ATOM 733 O O . LYS A 1 91 ? 10.656 -28.649 -21.509 1.00 56.97 91 LYS A O 1
ATOM 738 N N . THR A 1 92 ? 11.073 -27.596 -19.589 1.00 50.00 92 THR A N 1
ATOM 739 C CA . THR A 1 92 ? 12.406 -28.201 -19.367 1.00 50.00 92 THR A CA 1
ATOM 740 C C . THR A 1 92 ? 12.357 -29.489 -18.537 1.00 50.00 92 THR A C 1
ATOM 742 O O . THR A 1 92 ? 13.268 -29.770 -17.762 1.00 50.00 92 THR A O 1
ATOM 745 N N . GLY A 1 93 ? 11.284 -30.267 -18.681 1.00 52.47 93 GLY A N 1
ATOM 746 C CA . GLY A 1 93 ? 11.095 -31.545 -18.000 1.00 52.47 93 GLY A CA 1
ATOM 747 C C . GLY A 1 93 ? 10.397 -32.568 -18.888 1.00 52.47 93 GLY A C 1
ATOM 748 O O . GLY A 1 93 ? 9.282 -32.981 -18.583 1.00 52.47 93 GLY A O 1
ATOM 749 N N . THR A 1 94 ? 11.017 -32.952 -20.003 1.00 39.38 94 THR A N 1
ATOM 750 C CA . THR A 1 94 ? 10.808 -34.251 -20.667 1.00 39.38 94 THR A CA 1
ATOM 751 C C . THR A 1 94 ? 12.056 -34.607 -21.459 1.00 39.38 94 THR A C 1
ATOM 753 O O . THR A 1 94 ? 12.588 -33.695 -22.131 1.00 39.38 94 THR A O 1
#

pLDDT: mean 86.89, std 15.44, range [39.38, 98.62]

Sequence (94 aa):
MSKRIRGPQARRRTFMKEWRKHRGMTLEEAAPRFEMSEAQLSRIENAKSPYTQDTLELAAVIYKTDVASVLFRDPRSSDALWDAIAQVLGKTGT

Secondary structure (DSSP, 8-state):
-----PPPSSPPP-SHHHHHHHTT--HHHHGGGGTS-HHHHHHHHTTSSPPPHHHHHHHHHHTTS-HHHHHH--TTS--HHHHHHHHHHTTS--

Radius of gyration: 16.68 Å; chains: 1; bounding box: 32×56×36 Å